Protein AF-A0A8J7ZB88-F1 (afdb_monomer_lite)

Foldseek 3Di:
DDDDQPDDLVVVVVVVCVVVVRDDDDPVVSVVVSVVVVVVVVVVVVLLVVLLVVVCVVVVHDDQDPVSVVVSVVVSD

Structure (mmCIF, N/CA/C/O backbone):
data_AF-A0A8J7ZB88-F1
#
_entry.id   AF-A0A8J7ZB88-F1
#
loop_
_atom_site.group_PDB
_atom_site.id
_atom_site.type_symbol
_atom_site.label_atom_id
_atom_site.label_alt_id
_atom_site.label_comp_id
_atom_site.label_asym_id
_atom_site.label_entity_id
_atom_site.label_seq_id
_atom_site.pdbx_PDB_ins_code
_atom_site.Cartn_x
_atom_site.Cartn_y
_atom_site.Cartn_z
_atom_site.occupancy
_atom_site.B_iso_or_equiv
_atom_site.auth_seq_id
_atom_site.auth_comp_id
_atom_site.auth_asym_id
_atom_site.auth_atom_id
_atom_site.pdbx_PDB_model_num
ATOM 1 N N . MET A 1 1 ? -10.479 -13.983 -6.787 1.00 43.19 1 MET A N 1
ATOM 2 C CA . MET A 1 1 ? -9.067 -13.698 -6.442 1.00 43.19 1 MET A CA 1
ATOM 3 C C . MET A 1 1 ? -8.839 -14.164 -5.011 1.00 43.19 1 MET A C 1
ATOM 5 O O . MET A 1 1 ? -9.798 -14.094 -4.247 1.00 43.19 1 MET A O 1
ATOM 9 N N . PRO A 1 2 ? -7.664 -14.702 -4.646 1.00 43.16 2 PRO A N 1
ATOM 10 C CA . PRO A 1 2 ? -7.392 -15.074 -3.260 1.00 43.16 2 PRO A CA 1
ATOM 11 C C . PRO A 1 2 ? -7.522 -13.836 -2.365 1.00 43.16 2 PRO A C 1
ATOM 13 O O . PRO A 1 2 ? -7.065 -12.759 -2.745 1.00 43.16 2 PRO A O 1
ATOM 16 N N . LYS A 1 3 ? -8.167 -13.985 -1.205 1.00 54.91 3 LYS A N 1
ATOM 17 C CA . LYS A 1 3 ? -8.213 -12.948 -0.171 1.00 54.91 3 LYS A CA 1
ATOM 18 C C . LYS A 1 3 ? -6.861 -12.979 0.543 1.00 54.91 3 LYS A C 1
ATOM 20 O O . LYS A 1 3 ? -6.635 -13.850 1.377 1.00 54.91 3 LYS A O 1
ATOM 25 N N . PHE A 1 4 ? -5.936 -12.126 0.123 1.00 61.38 4 PHE A N 1
ATOM 26 C CA . PHE A 1 4 ? -4.721 -11.873 0.887 1.00 61.38 4 PHE A CA 1
ATOM 27 C C . PHE A 1 4 ? -5.018 -10.723 1.840 1.00 61.38 4 PHE A C 1
ATOM 29 O O . PHE A 1 4 ? -5.437 -9.665 1.377 1.00 61.38 4 PHE A O 1
ATOM 36 N N . ASP A 1 5 ? -4.793 -10.932 3.136 1.00 79.00 5 ASP A N 1
ATOM 37 C CA . ASP A 1 5 ? -4.740 -9.827 4.089 1.00 79.00 5 ASP A CA 1
ATOM 38 C C . ASP A 1 5 ? -3.423 -9.084 3.818 1.00 79.00 5 ASP A C 1
ATOM 40 O O . ASP A 1 5 ? -2.338 -9.576 4.148 1.00 79.00 5 ASP A O 1
ATOM 44 N N . LEU A 1 6 ? -3.496 -7.949 3.117 1.00 84.81 6 LEU A N 1
ATOM 45 C CA . LEU A 1 6 ? -2.305 -7.195 2.695 1.00 84.81 6 LEU A CA 1
ATOM 46 C C . LEU A 1 6 ? -1.662 -6.455 3.871 1.00 84.81 6 LEU A C 1
ATOM 48 O O . LEU A 1 6 ? -0.479 -6.114 3.824 1.00 84.81 6 LEU A O 1
ATOM 52 N N . VAL A 1 7 ? -2.441 -6.198 4.922 1.00 85.19 7 VAL A N 1
ATOM 53 C CA . VAL A 1 7 ? -2.011 -5.449 6.099 1.00 85.19 7 VAL A CA 1
ATOM 54 C C . VAL A 1 7 ? -2.438 -6.130 7.393 1.00 85.19 7 VAL A C 1
ATOM 56 O O . VAL A 1 7 ? -3.535 -6.670 7.528 1.00 85.19 7 VAL A O 1
ATOM 59 N N . SER A 1 8 ? -1.578 -6.042 8.405 1.00 88.94 8 SER A N 1
ATOM 60 C CA . SER A 1 8 ? -1.912 -6.499 9.752 1.00 88.94 8 SER A CA 1
ATOM 61 C C . SER A 1 8 ? -2.853 -5.509 10.438 1.00 88.94 8 SER A C 1
ATOM 63 O O . SER A 1 8 ? -2.518 -4.341 10.634 1.00 88.94 8 SER A O 1
ATOM 65 N N . ARG A 1 9 ? -4.009 -6.005 10.887 1.00 90.31 9 ARG A N 1
ATOM 66 C CA . ARG A 1 9 ? -5.045 -5.202 11.561 1.00 90.31 9 ARG A CA 1
ATOM 67 C C . ARG A 1 9 ? -4.552 -4.509 12.832 1.00 90.31 9 ARG A C 1
ATOM 69 O O . ARG A 1 9 ? -4.868 -3.346 13.056 1.00 90.31 9 ARG A O 1
ATOM 76 N N . GLY A 1 10 ? -3.791 -5.231 13.659 1.00 90.44 10 GLY A N 1
ATOM 77 C CA . GLY A 1 10 ? -3.308 -4.756 14.961 1.00 90.44 10 GLY A CA 1
ATOM 78 C C . GLY A 1 10 ? -2.527 -3.441 14.862 1.00 90.44 10 GLY A C 1
ATOM 79 O O . GLY A 1 10 ? -3.009 -2.441 15.390 1.00 90.44 10 GLY A O 1
ATOM 80 N N . PRO A 1 11 ? -1.403 -3.408 14.121 1.00 92.88 11 PRO A N 1
ATOM 81 C CA . PRO A 1 11 ? -0.597 -2.200 13.960 1.00 92.88 11 PRO A CA 1
ATOM 82 C C . PRO A 1 11 ? -1.387 -0.990 13.450 1.00 92.88 11 PRO A C 1
ATOM 84 O O . PRO A 1 11 ? -1.244 0.097 13.994 1.00 92.88 11 PRO A O 1
ATOM 87 N N . ILE A 1 12 ? -2.263 -1.159 12.452 1.00 92.38 12 ILE A N 1
ATOM 88 C CA . ILE A 1 12 ? -3.065 -0.042 11.919 1.00 92.38 12 ILE A CA 1
ATOM 89 C C . ILE A 1 12 ? -3.968 0.553 13.003 1.00 92.38 12 ILE A C 1
ATOM 91 O O . ILE A 1 12 ? -4.033 1.770 13.168 1.00 92.38 12 ILE A O 1
ATOM 95 N N . LEU A 1 13 ? -4.665 -0.297 13.756 1.00 92.19 13 LEU A N 1
ATOM 96 C CA . LEU A 1 13 ? -5.564 0.159 14.813 1.00 92.19 13 LEU A CA 1
ATOM 97 C C . LEU A 1 13 ? -4.801 0.774 15.996 1.00 92.19 13 LEU A C 1
ATOM 99 O O . LEU A 1 13 ? -5.303 1.719 16.605 1.00 92.19 13 LEU A O 1
ATOM 103 N N . GLU A 1 14 ? -3.599 0.280 16.303 1.00 92.38 14 GLU A N 1
ATOM 104 C CA . GLU A 1 14 ? -2.693 0.887 17.286 1.00 92.38 14 GLU A CA 1
ATOM 105 C C . GLU A 1 14 ? -2.254 2.287 16.850 1.00 92.38 14 GLU A C 1
ATOM 107 O O . GLU A 1 14 ? -2.406 3.228 17.629 1.00 92.38 14 GLU A O 1
ATOM 112 N N . TYR A 1 15 ? -1.832 2.451 15.592 1.00 93.12 15 TYR A N 1
ATOM 113 C CA . TYR A 1 15 ? -1.501 3.758 15.022 1.00 93.12 15 TYR A CA 1
ATOM 114 C C . TYR A 1 15 ? -2.686 4.721 15.093 1.00 93.12 15 TYR A C 1
ATOM 116 O O . TYR A 1 15 ? -2.542 5.847 15.563 1.00 93.12 15 TYR A O 1
ATOM 124 N N . ILE A 1 16 ? -3.886 4.294 14.690 1.00 92.69 16 ILE A N 1
ATOM 125 C CA . ILE A 1 16 ? -5.069 5.158 14.788 1.00 92.69 16 ILE A CA 1
ATOM 126 C C . ILE A 1 16 ? -5.293 5.578 16.240 1.00 92.69 16 ILE A C 1
ATOM 128 O O . ILE A 1 16 ? -5.494 6.761 16.506 1.00 92.69 16 ILE A O 1
ATOM 132 N N . LYS A 1 17 ? -5.220 4.642 17.190 1.00 93.44 17 LYS A N 1
ATOM 133 C CA . LYS A 1 17 ? -5.412 4.926 18.614 1.00 93.44 17 LYS A CA 1
ATOM 134 C C . LYS A 1 17 ? -4.381 5.927 19.149 1.00 93.44 17 LYS A C 1
ATOM 136 O O . LYS A 1 17 ? -4.765 6.823 19.898 1.00 93.44 17 LYS A O 1
ATOM 141 N N . GLU A 1 18 ? -3.112 5.796 18.766 1.00 94.31 18 GLU A N 1
ATOM 142 C CA . GLU A 1 18 ? -2.029 6.706 19.161 1.00 94.31 18 GLU A CA 1
ATOM 143 C C . GLU A 1 18 ? -2.268 8.129 18.634 1.00 94.31 18 GLU A C 1
ATOM 145 O O . GLU A 1 18 ? -2.238 9.088 19.402 1.00 94.31 18 GLU A O 1
ATOM 150 N N . TYR A 1 19 ? -2.609 8.269 17.351 1.00 93.12 19 TYR A N 1
ATOM 151 C CA . TYR A 1 19 ? -2.774 9.574 16.696 1.00 93.12 19 TYR A CA 1
ATOM 152 C C . TYR A 1 19 ? -4.092 10.285 17.026 1.00 93.12 19 TYR A C 1
ATOM 154 O O . TYR A 1 19 ? -4.241 11.480 16.772 1.00 93.12 19 TYR A O 1
ATOM 162 N N . THR A 1 20 ? -5.060 9.568 17.592 1.00 92.44 20 THR A N 1
ATOM 163 C CA . THR A 1 20 ? -6.389 10.100 17.929 1.00 92.44 20 THR A CA 1
ATOM 164 C C . THR A 1 20 ? -6.624 10.221 19.437 1.00 92.44 20 THR A C 1
ATOM 166 O O . THR A 1 20 ? -7.762 10.406 19.865 1.00 92.44 20 THR A O 1
ATOM 169 N N . ASN A 1 21 ? -5.565 10.130 20.254 1.00 89.62 21 ASN A N 1
ATOM 170 C CA . ASN A 1 21 ? -5.634 10.177 21.721 1.00 89.62 21 ASN A CA 1
ATOM 171 C C . ASN A 1 21 ? -6.598 9.136 22.323 1.00 89.62 21 ASN A C 1
ATOM 173 O O . ASN A 1 21 ? -7.325 9.417 23.277 1.00 89.62 21 ASN A O 1
ATOM 177 N N . GLY A 1 22 ? -6.601 7.916 21.783 1.00 88.62 22 GLY A N 1
ATOM 178 C CA . GLY A 1 22 ? -7.383 6.811 22.333 1.00 88.62 22 GLY A CA 1
ATOM 179 C C . GLY A 1 22 ? -8.788 6.645 21.754 1.00 88.62 22 GLY A C 1
ATOM 180 O O . GLY A 1 22 ? -9.626 6.045 22.430 1.00 88.62 22 GLY A O 1
ATOM 181 N N . LEU A 1 23 ? -9.062 7.135 20.536 1.00 90.25 23 LEU A N 1
ATOM 182 C CA . LEU A 1 23 ? -10.353 6.937 19.865 1.00 90.25 23 LEU A CA 1
ATOM 183 C C . LEU A 1 23 ? -10.757 5.460 19.884 1.00 90.25 23 LEU A C 1
ATOM 185 O O . LEU A 1 23 ? -10.014 4.582 19.439 1.00 90.25 23 LEU A O 1
ATOM 189 N N . ASN A 1 24 ? -11.963 5.189 20.378 1.00 88.75 24 ASN A N 1
ATOM 190 C CA . ASN A 1 24 ? -12.522 3.849 20.354 1.00 88.75 24 ASN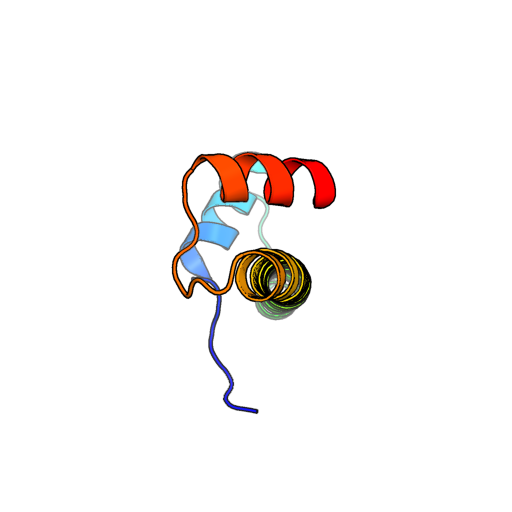 A CA 1
ATOM 191 C C . ASN A 1 24 ? -13.350 3.663 19.079 1.00 88.75 24 ASN A C 1
ATOM 193 O O . ASN A 1 24 ? -14.372 4.320 18.895 1.00 88.75 24 ASN A O 1
ATOM 197 N N . ILE A 1 25 ? -12.901 2.770 18.201 1.00 90.94 25 ILE A N 1
ATOM 198 C CA . ILE A 1 25 ? -13.578 2.455 16.940 1.00 90.94 25 ILE A CA 1
ATOM 199 C C . ILE A 1 25 ? -14.502 1.253 17.161 1.00 90.94 25 ILE A C 1
ATOM 201 O O . ILE A 1 25 ? -14.090 0.243 17.740 1.00 90.94 25 ILE A O 1
ATOM 205 N N . ALA A 1 26 ? -15.742 1.347 16.683 1.00 93.75 26 ALA A N 1
ATOM 206 C CA . ALA A 1 26 ? -16.690 0.237 16.709 1.00 93.75 26 ALA A CA 1
ATOM 207 C C . ALA A 1 26 ? -16.166 -0.963 15.893 1.00 93.75 26 ALA A C 1
ATOM 209 O O . ALA A 1 26 ? -15.475 -0.790 14.890 1.00 93.75 26 ALA A O 1
ATOM 210 N N . ASN A 1 27 ? -16.440 -2.194 16.335 1.00 88.69 27 ASN A N 1
ATOM 211 C CA . ASN A 1 27 ? -15.824 -3.385 15.732 1.00 88.69 27 ASN A CA 1
ATOM 212 C C . ASN A 1 27 ? -16.189 -3.574 14.250 1.00 88.69 27 ASN A C 1
ATOM 214 O O . ASN A 1 27 ? -15.334 -3.974 13.470 1.00 88.69 27 ASN A O 1
ATOM 218 N N . ASP A 1 28 ? -17.412 -3.224 13.863 1.00 89.69 28 ASP A N 1
ATOM 219 C CA . ASP A 1 28 ? -17.904 -3.228 12.482 1.00 89.69 28 ASP A CA 1
ATOM 220 C C . ASP A 1 28 ? -17.215 -2.181 11.589 1.00 89.69 28 ASP A C 1
ATOM 222 O O . ASP A 1 28 ? -17.026 -2.411 10.393 1.00 89.69 28 ASP A O 1
ATOM 226 N N . LEU A 1 29 ? -16.790 -1.050 12.161 1.00 93.94 29 LEU A N 1
ATOM 227 C CA . LEU A 1 29 ? -16.015 -0.031 11.449 1.00 93.94 29 LEU A CA 1
ATOM 228 C C . LEU A 1 29 ? -14.537 -0.399 11.323 1.00 93.94 29 LEU A C 1
ATOM 230 O O . LEU A 1 29 ? -13.906 -0.008 10.346 1.00 93.94 29 LEU A O 1
ATOM 234 N N . LYS A 1 30 ? -13.973 -1.165 12.267 1.00 91.81 30 LYS A N 1
ATOM 235 C CA . LYS A 1 30 ? -12.579 -1.632 12.165 1.00 91.81 30 LYS A CA 1
ATOM 236 C C . LYS A 1 30 ? -12.368 -2.432 10.886 1.00 91.81 30 LYS A C 1
ATOM 238 O O . LYS A 1 30 ? -11.411 -2.165 10.171 1.00 91.81 30 LYS A O 1
ATOM 243 N N . ASP A 1 31 ? -13.269 -3.364 10.579 1.00 90.38 31 ASP A N 1
ATOM 244 C CA . ASP A 1 31 ? -13.173 -4.171 9.359 1.00 90.38 31 ASP A CA 1
ATOM 245 C C . ASP A 1 31 ? -13.276 -3.306 8.091 1.00 90.38 31 ASP A C 1
ATOM 247 O O . ASP A 1 31 ? -12.489 -3.493 7.167 1.00 90.38 31 ASP A O 1
ATOM 251 N N . GLN A 1 32 ? -14.170 -2.310 8.071 1.00 92.50 32 GLN A N 1
ATOM 252 C CA . GLN A 1 32 ? -14.316 -1.382 6.939 1.00 92.50 32 GLN A CA 1
ATOM 253 C C . GLN A 1 32 ? -13.084 -0.489 6.744 1.00 92.50 32 GLN A C 1
ATOM 255 O O . GLN A 1 32 ? -12.649 -0.270 5.617 1.00 92.50 32 GLN A O 1
ATOM 260 N N . ILE A 1 33 ? -12.494 0.006 7.834 1.00 93.00 33 ILE A N 1
ATOM 261 C CA . ILE A 1 33 ? -11.269 0.814 7.797 1.00 93.00 33 ILE A CA 1
ATOM 262 C C . ILE A 1 33 ? -10.106 -0.006 7.237 1.00 93.00 33 ILE A C 1
ATOM 264 O 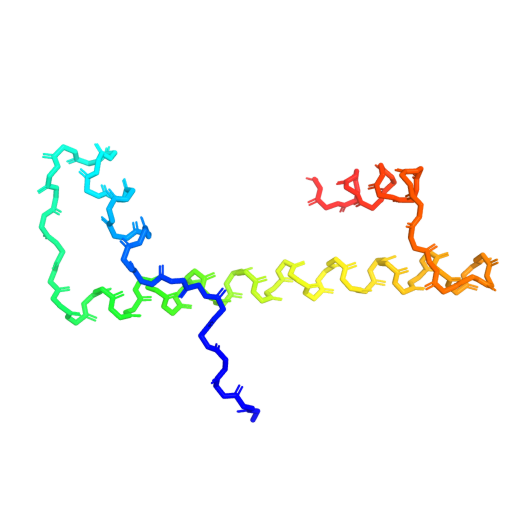O . ILE A 1 33 ? -9.361 0.482 6.390 1.00 93.00 33 ILE A O 1
ATOM 268 N N . ILE A 1 34 ? -9.952 -1.251 7.695 1.00 92.19 34 ILE A N 1
ATOM 269 C CA . ILE A 1 34 ? -8.909 -2.145 7.187 1.00 92.19 34 ILE A CA 1
ATOM 270 C C . ILE A 1 34 ? -9.123 -2.417 5.702 1.00 92.19 34 ILE A C 1
ATOM 272 O O . ILE A 1 34 ? -8.187 -2.241 4.930 1.00 92.19 34 ILE A O 1
ATOM 276 N N . GLN A 1 35 ? -10.350 -2.752 5.299 1.00 91.69 35 GLN A N 1
ATOM 277 C CA . GLN A 1 35 ? -10.672 -2.980 3.894 1.00 91.69 35 GLN A CA 1
ATOM 278 C C . GLN A 1 35 ? -10.331 -1.757 3.030 1.00 91.69 35 GLN A C 1
ATOM 280 O O . GLN A 1 35 ? -9.704 -1.902 1.985 1.00 91.69 35 GLN A O 1
ATOM 285 N N . TYR A 1 36 ? -10.673 -0.548 3.482 1.00 93.44 36 TYR A N 1
ATOM 286 C CA . TYR A 1 36 ? -10.321 0.684 2.777 1.00 93.44 36 TYR A CA 1
ATOM 287 C C . TYR A 1 36 ? -8.802 0.837 2.585 1.00 93.44 36 TYR A C 1
ATOM 289 O O . TYR A 1 36 ? -8.341 1.179 1.494 1.00 93.44 36 TYR A O 1
ATOM 297 N N . PHE A 1 37 ? -8.002 0.568 3.622 1.00 93.81 37 PHE A N 1
ATOM 298 C CA . PHE A 1 37 ? -6.544 0.629 3.504 1.00 93.81 37 PHE A CA 1
ATOM 299 C C . PHE A 1 37 ? -5.981 -0.448 2.577 1.00 93.81 37 PHE A C 1
ATOM 301 O O . PHE A 1 37 ? -5.040 -0.168 1.838 1.00 93.81 37 PHE A O 1
ATOM 308 N N . GLU A 1 38 ? -6.550 -1.653 2.582 1.00 93.19 38 GLU A N 1
ATOM 309 C CA . GLU A 1 38 ? -6.161 -2.724 1.662 1.00 93.19 38 GLU A CA 1
ATOM 310 C C . GLU A 1 38 ? -6.461 -2.363 0.208 1.00 93.19 38 GLU A C 1
ATOM 312 O O . GLU A 1 38 ? -5.606 -2.558 -0.6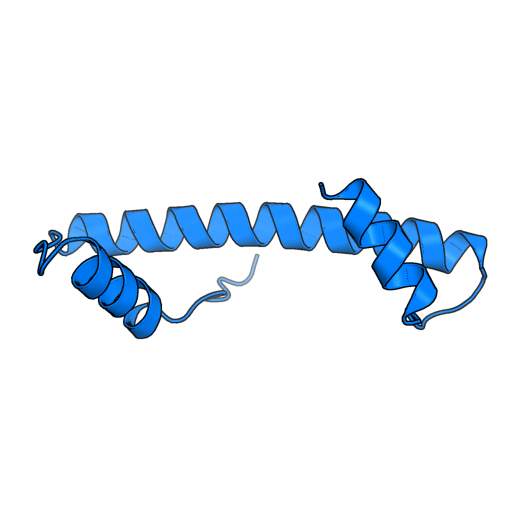54 1.00 93.19 38 GLU A O 1
ATOM 317 N N . GLU A 1 39 ? -7.632 -1.786 -0.064 1.00 93.31 39 GLU A N 1
ATOM 318 C CA . GLU A 1 39 ? -8.010 -1.308 -1.396 1.00 93.31 39 GLU A CA 1
ATOM 319 C C . GLU A 1 39 ? -7.033 -0.232 -1.887 1.00 93.31 39 GLU A C 1
ATOM 321 O O . GLU A 1 39 ? -6.504 -0.332 -2.995 1.00 93.31 39 GLU A O 1
ATOM 326 N N . LYS A 1 40 ? -6.706 0.749 -1.037 1.00 94.56 40 LYS A N 1
ATOM 327 C CA . LYS A 1 40 ? -5.734 1.801 -1.373 1.00 94.56 40 LYS A CA 1
ATOM 328 C C . LYS A 1 40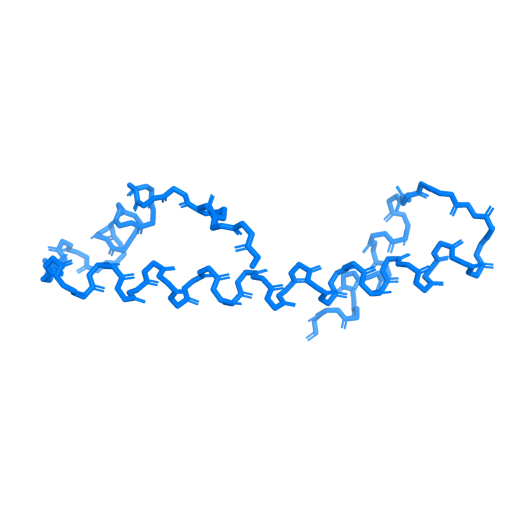 ? -4.321 1.260 -1.571 1.00 94.56 40 LYS A C 1
ATOM 330 O O . LYS A 1 40 ? -3.635 1.667 -2.504 1.00 94.56 40 LYS A O 1
ATOM 335 N N . LEU A 1 41 ? -3.883 0.327 -0.731 1.00 94.44 41 LEU A N 1
ATOM 336 C CA . LEU A 1 41 ? -2.578 -0.308 -0.885 1.00 94.44 41 LEU A CA 1
ATOM 337 C C . LEU A 1 41 ? -2.506 -1.125 -2.180 1.00 94.44 41 LEU A C 1
ATOM 339 O O . LEU A 1 41 ? -1.482 -1.100 -2.856 1.00 94.44 41 LEU A O 1
ATOM 343 N N . LEU A 1 42 ? -3.582 -1.819 -2.550 1.00 94.00 42 LEU A N 1
ATOM 344 C CA . LEU A 1 42 ? -3.642 -2.582 -3.791 1.00 94.00 42 LEU A CA 1
ATOM 345 C C . LEU A 1 42 ? -3.575 -1.672 -5.025 1.00 94.00 42 LEU A C 1
ATOM 347 O O . LEU A 1 42 ? -2.856 -1.991 -5.971 1.00 94.00 42 LEU A O 1
ATOM 351 N N . GLU A 1 43 ? -4.281 -0.537 -5.011 1.00 94.50 43 GLU A N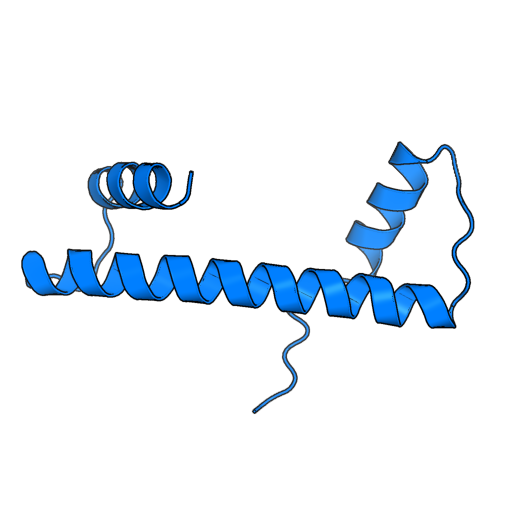 1
ATOM 352 C CA . GLU A 1 43 ? -4.164 0.492 -6.053 1.00 94.50 43 GLU A CA 1
ATOM 353 C C . GLU A 1 43 ? -2.703 0.948 -6.216 1.00 94.50 43 GLU A C 1
ATOM 355 O O . GLU A 1 43 ? -2.182 0.960 -7.333 1.00 94.50 43 GLU A O 1
ATOM 360 N N . GLU A 1 44 ? -2.011 1.246 -5.114 1.00 95.12 44 GLU A N 1
ATOM 361 C CA . GLU A 1 44 ? -0.608 1.679 -5.142 1.00 95.12 44 GLU A CA 1
ATOM 362 C C . GLU A 1 44 ? 0.359 0.572 -5.588 1.00 95.12 44 GLU A C 1
ATOM 364 O O . GLU A 1 44 ? 1.272 0.834 -6.374 1.00 95.12 44 GLU A O 1
ATOM 369 N N . ILE A 1 45 ? 0.146 -0.676 -5.155 1.00 95.25 45 ILE A N 1
ATOM 370 C CA . ILE A 1 45 ? 0.926 -1.834 -5.619 1.00 95.25 45 ILE A CA 1
ATOM 371 C C . ILE A 1 45 ? 0.778 -1.996 -7.133 1.00 95.25 45 ILE A C 1
ATOM 373 O O . ILE A 1 45 ? 1.784 -2.165 -7.818 1.00 95.25 45 ILE A O 1
ATOM 377 N N . ASN A 1 46 ? -0.443 -1.899 -7.664 1.00 95.56 46 ASN A N 1
ATOM 378 C CA . ASN A 1 46 ? -0.683 -2.012 -9.103 1.00 95.56 46 ASN A CA 1
ATOM 379 C C . ASN A 1 46 ? 0.029 -0.894 -9.874 1.00 95.56 46 ASN A C 1
ATOM 381 O O . ASN A 1 46 ? 0.770 -1.184 -10.809 1.00 95.56 46 ASN A O 1
ATOM 385 N N . ARG A 1 47 ? -0.091 0.366 -9.426 1.00 96.75 47 ARG A N 1
ATOM 386 C CA . ARG A 1 47 ? 0.631 1.502 -10.030 1.00 96.75 47 ARG A CA 1
ATOM 387 C C . ARG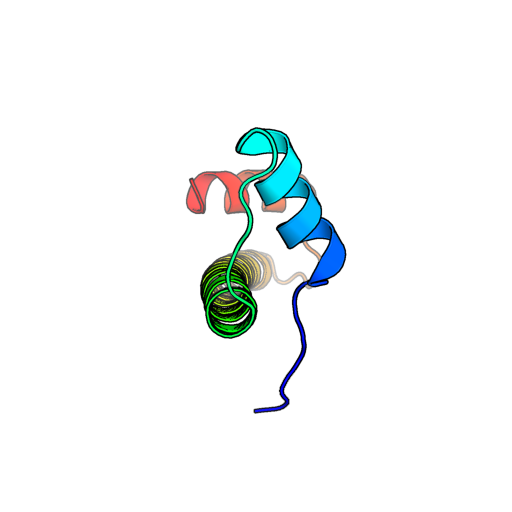 A 1 47 ? 2.146 1.283 -10.027 1.00 96.75 47 ARG A C 1
ATOM 389 O O . ARG A 1 47 ? 2.814 1.552 -11.025 1.00 96.75 47 ARG A O 1
ATOM 396 N N . PHE A 1 48 ? 2.697 0.794 -8.915 1.00 96.12 48 PHE A N 1
ATOM 397 C CA . PHE A 1 48 ? 4.116 0.461 -8.814 1.00 96.12 48 PHE A CA 1
ATOM 398 C C . PHE A 1 48 ? 4.509 -0.658 -9.787 1.00 96.12 48 PHE A C 1
ATOM 400 O O . PHE A 1 48 ? 5.534 -0.538 -10.463 1.00 96.12 48 PHE A O 1
ATOM 407 N N . CYS A 1 49 ? 3.719 -1.730 -9.863 1.00 95.06 49 CYS A N 1
ATOM 408 C CA . CYS A 1 49 ? 3.973 -2.866 -10.743 1.00 95.06 49 CYS A CA 1
ATOM 409 C C . CYS A 1 49 ? 3.943 -2.462 -12.220 1.00 95.06 49 CYS A C 1
ATOM 411 O O . CYS A 1 49 ? 4.874 -2.813 -12.942 1.00 95.06 49 CYS A O 1
ATOM 413 N N . ASP A 1 50 ? 2.950 -1.678 -12.643 1.00 95.81 50 ASP A N 1
ATOM 414 C CA . ASP A 1 50 ? 2.815 -1.208 -14.025 1.00 95.81 50 ASP A CA 1
ATOM 415 C C . ASP A 1 50 ? 4.029 -0.366 -14.445 1.00 95.81 50 ASP A C 1
ATOM 417 O O . ASP A 1 50 ? 4.699 -0.668 -15.434 1.00 95.81 50 ASP A O 1
ATOM 421 N N . LEU A 1 51 ? 4.399 0.633 -13.634 1.00 95.75 51 LEU A N 1
ATOM 422 C CA . LEU A 1 51 ? 5.575 1.472 -13.897 1.00 95.75 51 LEU A CA 1
ATOM 423 C C . LEU A 1 51 ? 6.880 0.671 -13.879 1.00 95.75 51 LEU A C 1
ATOM 425 O O . LEU A 1 51 ? 7.789 0.926 -14.671 1.00 95.75 51 LEU A O 1
ATOM 429 N N . SER A 1 52 ? 6.993 -0.291 -12.964 1.00 94.94 52 SER A N 1
ATOM 430 C CA . SER A 1 52 ? 8.160 -1.166 -12.888 1.00 94.94 52 SER A CA 1
ATOM 431 C C . SER A 1 52 ? 8.299 -2.008 -14.150 1.00 94.94 52 SER A C 1
ATOM 433 O O . SER A 1 52 ? 9.401 -2.092 -14.691 1.00 94.94 52 SER A O 1
ATOM 435 N N . GLN A 1 53 ? 7.188 -2.569 -14.636 1.00 93.81 53 GLN A N 1
ATOM 436 C CA . GLN A 1 53 ? 7.141 -3.379 -15.846 1.00 93.81 53 GLN A CA 1
ATOM 437 C C . GLN A 1 53 ? 7.578 -2.559 -17.066 1.00 93.81 53 GLN A C 1
ATOM 439 O O . GLN A 1 53 ? 8.504 -2.972 -17.768 1.00 93.81 53 GLN A O 1
ATOM 444 N N . GLU A 1 54 ? 7.019 -1.355 -17.243 1.00 92.94 54 GLU A N 1
ATOM 445 C CA . GLU A 1 54 ? 7.413 -0.417 -18.305 1.00 92.94 54 GLU A CA 1
ATOM 446 C C . GLU A 1 54 ? 8.924 -0.145 -18.305 1.00 92.94 54 GLU A C 1
ATOM 448 O O . GLU A 1 54 ? 9.589 -0.221 -19.342 1.00 92.94 54 GLU A O 1
ATOM 453 N N . VAL A 1 55 ? 9.497 0.152 -17.133 1.00 93.31 55 VAL A N 1
ATOM 454 C CA . VAL A 1 55 ? 10.931 0.441 -17.008 1.00 93.31 55 VAL A CA 1
ATOM 455 C C . VAL A 1 55 ? 11.775 -0.791 -17.335 1.00 93.31 55 VAL A C 1
ATOM 457 O O . VAL A 1 55 ? 12.783 -0.676 -18.039 1.00 93.31 55 VAL A O 1
ATOM 460 N N . THR A 1 56 ? 11.387 -1.969 -16.846 1.00 94.12 56 THR A N 1
ATOM 461 C CA . THR A 1 56 ? 12.129 -3.211 -17.088 1.00 94.12 56 THR A CA 1
ATOM 462 C C . THR A 1 56 ? 12.085 -3.654 -18.548 1.00 94.12 56 THR A C 1
ATOM 464 O O . THR A 1 56 ? 13.119 -4.077 -19.077 1.00 94.12 56 THR A O 1
ATOM 467 N N . ASP A 1 57 ? 10.946 -3.475 -19.221 1.00 92.25 57 ASP A N 1
ATOM 468 C CA . ASP A 1 57 ? 10.761 -3.830 -20.630 1.00 92.25 57 ASP A CA 1
ATOM 469 C C . ASP A 1 57 ? 11.604 -2.936 -21.545 1.00 92.25 57 ASP A C 1
ATOM 471 O O . ASP A 1 57 ? 12.284 -3.437 -22.442 1.00 92.25 57 ASP A O 1
ATOM 475 N N . LEU A 1 58 ? 11.670 -1.630 -21.259 1.00 90.88 58 LEU A N 1
ATOM 476 C CA . LEU A 1 58 ? 12.533 -0.693 -21.988 1.00 90.88 58 LEU A CA 1
ATOM 477 C C . LEU A 1 58 ? 14.029 -1.006 -21.831 1.00 90.88 58 LEU A C 1
ATOM 479 O O . LEU A 1 58 ? 14.817 -0.741 -22.739 1.00 90.88 58 LEU A O 1
ATOM 483 N N . GLN A 1 59 ? 14.440 -1.549 -20.682 1.00 89.88 59 GLN A N 1
ATOM 484 C CA . GLN A 1 59 ? 15.841 -1.883 -20.407 1.00 89.88 59 GLN A CA 1
ATOM 485 C C . GLN A 1 59 ? 16.225 -3.315 -20.811 1.00 89.88 59 GLN A C 1
ATOM 487 O O . GLN A 1 59 ? 17.417 -3.636 -20.802 1.00 89.88 59 GLN A O 1
ATOM 492 N N . GLY A 1 60 ? 15.252 -4.183 -21.108 1.00 91.25 60 GLY A N 1
ATOM 493 C CA . GLY A 1 60 ? 15.472 -5.613 -21.346 1.00 91.25 60 GLY A CA 1
ATOM 494 C C . GLY A 1 60 ? 16.010 -6.367 -20.121 1.00 91.25 60 GLY A C 1
ATOM 495 O O . GLY A 1 60 ? 16.691 -7.383 -20.264 1.00 91.25 60 GLY A O 1
ATOM 496 N N . LYS A 1 61 ? 15.758 -5.861 -18.907 1.00 90.44 61 LYS A N 1
ATOM 497 C CA . LYS A 1 61 ? 16.243 -6.428 -17.635 1.00 90.44 61 LYS A CA 1
ATOM 498 C C . LYS A 1 61 ? 15.068 -6.874 -16.777 1.00 90.44 61 LYS A C 1
ATOM 500 O O . LYS A 1 61 ? 13.984 -6.344 -16.918 1.00 90.44 61 LYS A O 1
ATOM 505 N N . ARG A 1 62 ? 15.282 -7.799 -15.835 1.00 90.44 62 ARG A N 1
ATOM 506 C CA . ARG A 1 62 ? 14.241 -8.266 -14.888 1.00 90.44 62 ARG A CA 1
ATOM 507 C C . ARG A 1 62 ? 14.516 -7.892 -13.429 1.00 90.44 62 ARG A C 1
ATOM 509 O O . ARG A 1 62 ? 14.053 -8.557 -12.510 1.00 90.44 62 ARG A O 1
ATOM 516 N N . THR A 1 63 ? 15.322 -6.860 -13.204 1.00 93.00 63 THR A N 1
ATOM 517 C CA . THR A 1 63 ? 15.714 -6.423 -11.860 1.00 93.00 63 THR A CA 1
ATOM 518 C C . THR A 1 63 ? 15.644 -4.909 -11.788 1.00 93.00 63 THR A C 1
ATOM 520 O O . THR A 1 63 ? 16.295 -4.237 -12.586 1.00 93.00 63 THR A O 1
ATOM 523 N N . ILE A 1 64 ? 14.884 -4.394 -10.822 1.00 92.25 64 ILE A N 1
ATOM 524 C CA . ILE A 1 64 ? 14.791 -2.963 -10.520 1.00 92.25 64 ILE A CA 1
ATOM 525 C C . ILE A 1 64 ? 16.048 -2.553 -9.753 1.00 92.25 64 ILE A C 1
ATOM 527 O O . ILE A 1 64 ? 16.365 -3.131 -8.712 1.00 92.25 64 ILE A O 1
ATOM 531 N N . GLN A 1 65 ? 16.776 -1.564 -10.263 1.00 93.06 65 GLN A N 1
ATOM 532 C CA . GLN A 1 65 ? 17.928 -0.974 -9.586 1.00 93.06 65 GLN A CA 1
ATOM 533 C C . GLN A 1 65 ? 17.522 0.307 -8.844 1.00 93.06 65 GLN A C 1
ATOM 535 O O . GLN A 1 65 ? 16.474 0.894 -9.103 1.00 93.06 65 GLN A O 1
ATOM 540 N N . GLU A 1 66 ? 18.381 0.808 -7.952 1.00 94.38 66 GLU A N 1
ATOM 541 C CA . GLU A 1 66 ? 18.106 2.029 -7.174 1.00 94.38 66 GLU A CA 1
ATOM 542 C C . GLU A 1 66 ? 17.757 3.241 -8.062 1.00 94.38 66 GLU A C 1
ATOM 544 O O . GLU A 1 66 ? 16.875 4.036 -7.738 1.00 94.38 66 GLU A O 1
ATOM 549 N N . ARG A 1 67 ? 18.423 3.371 -9.217 1.00 93.06 67 ARG A N 1
ATOM 550 C CA . ARG A 1 67 ? 18.135 4.428 -10.200 1.00 93.06 67 ARG A CA 1
ATOM 551 C C . ARG A 1 67 ? 16.721 4.318 -10.785 1.00 93.06 67 ARG A C 1
ATOM 553 O O . ARG A 1 67 ? 16.087 5.340 -11.025 1.00 93.06 67 ARG A O 1
ATOM 560 N N . ASP A 1 68 ? 16.240 3.092 -10.982 1.00 93.19 68 ASP A N 1
ATOM 561 C CA . ASP A 1 68 ? 14.925 2.808 -11.551 1.00 93.19 68 ASP A CA 1
ATOM 562 C C . ASP A 1 68 ? 13.854 3.118 -10.504 1.00 93.19 68 ASP A C 1
ATOM 564 O O . ASP A 1 68 ? 12.884 3.807 -10.800 1.00 93.19 68 ASP A O 1
ATOM 568 N N . TRP A 1 69 ? 14.099 2.741 -9.244 1.00 94.31 69 TRP A N 1
ATOM 569 C CA . TRP A 1 69 ? 13.253 3.136 -8.119 1.00 94.31 69 TRP A CA 1
ATOM 570 C C . TRP A 1 69 ? 13.117 4.658 -7.993 1.00 94.31 69 TRP A C 1
ATOM 572 O O . TRP A 1 69 ? 12.004 5.160 -7.868 1.00 94.31 69 TRP A O 1
ATOM 582 N N . LYS A 1 70 ? 14.220 5.417 -8.079 1.00 94.81 70 LYS A N 1
ATOM 583 C CA . LYS A 1 70 ? 14.171 6.894 -8.040 1.00 94.81 70 LYS A CA 1
ATOM 584 C C . LYS A 1 70 ? 13.281 7.468 -9.146 1.00 94.81 70 LYS A C 1
ATOM 586 O O . LYS A 1 70 ? 12.564 8.438 -8.909 1.00 94.81 70 LYS A O 1
ATOM 591 N N . PHE A 1 71 ? 13.313 6.871 -10.337 1.00 93.44 71 PHE A N 1
ATOM 592 C CA . PHE A 1 71 ? 12.458 7.270 -11.452 1.00 93.44 71 PHE A CA 1
ATOM 593 C C . PHE A 1 71 ? 10.986 6.905 -11.219 1.00 93.44 71 PHE A C 1
ATOM 595 O O . PHE A 1 71 ? 10.121 7.763 -11.378 1.00 93.44 71 PHE A O 1
ATOM 602 N N . ILE A 1 72 ? 10.708 5.663 -10.810 1.00 94.94 72 ILE A N 1
ATOM 603 C CA . ILE A 1 72 ? 9.356 5.163 -10.519 1.00 94.94 72 ILE A CA 1
ATOM 604 C C . ILE A 1 72 ? 8.711 5.993 -9.409 1.00 94.94 72 ILE A C 1
ATOM 606 O O . ILE A 1 72 ? 7.590 6.463 -9.563 1.00 94.94 72 ILE A O 1
ATOM 610 N N . ARG A 1 73 ? 9.440 6.265 -8.324 1.00 95.06 73 ARG A N 1
ATOM 611 C CA . ARG A 1 73 ? 8.952 7.085 -7.214 1.00 95.06 73 ARG A CA 1
ATOM 612 C C . ARG A 1 73 ? 8.522 8.480 -7.671 1.00 95.06 73 ARG A C 1
ATOM 614 O O . ARG A 1 73 ? 7.435 8.914 -7.319 1.00 95.06 73 ARG A O 1
ATOM 621 N N . LYS A 1 74 ? 9.322 9.145 -8.510 1.00 95.19 74 LYS A N 1
ATOM 622 C CA . LYS A 1 74 ? 8.980 10.467 -9.065 1.00 95.19 74 LYS A CA 1
ATOM 623 C C . LYS A 1 74 ? 7.697 10.452 -9.914 1.00 95.19 74 LYS A C 1
ATOM 625 O O . LYS A 1 74 ? 7.102 11.498 -10.124 1.00 95.19 74 LYS A O 1
ATOM 630 N N . ARG A 1 75 ? 7.305 9.294 -10.456 1.00 93.75 75 ARG A N 1
ATOM 631 C CA . ARG A 1 75 ? 6.063 9.111 -11.229 1.00 93.75 75 ARG A CA 1
ATOM 632 C C . ARG A 1 75 ? 4.852 8.787 -10.346 1.00 93.75 75 ARG A C 1
ATOM 634 O O . ARG A 1 75 ? 3.726 8.888 -10.826 1.00 93.75 75 ARG A O 1
ATOM 641 N N . LEU A 1 76 ? 5.083 8.318 -9.120 1.00 92.31 76 LEU A N 1
ATOM 642 C CA . LEU A 1 76 ? 4.031 7.992 -8.156 1.00 92.31 76 LEU A CA 1
ATOM 643 C C . LEU A 1 76 ? 3.588 9.216 -7.338 1.00 92.31 76 LEU A C 1
ATOM 645 O O . LEU A 1 76 ? 2.423 9.253 -6.942 1.00 92.31 76 LEU A O 1
ATOM 649 N N . GLU A 1 77 ? 4.502 10.174 -7.128 1.00 91.06 77 GLU A N 1
ATOM 650 C CA . GLU A 1 77 ? 4.277 11.520 -6.555 1.00 91.06 77 GLU A CA 1
ATOM 651 C C . GLU A 1 77 ? 3.432 12.420 -7.475 1.00 91.06 77 GLU A C 1
ATOM 653 O O . GLU A 1 77 ? 2.547 13.121 -6.935 1.00 91.06 77 GLU A O 1
#

pLDDT: mean 90.27, std 9.83, range [43.16, 96.75]

Sequence (77 aa):
MPKFDLVSRGPILEYIKEYTNGLNIANDLKDQIIQYFEEKLLEEINRFCDLSQEVTDLQGKRTIQERDWKFIRKRLE

Secondary structure (DSSP, 8-state):
------S-HHHHHHHHHHHTTS----HHHHHHHHHHHHHHHHHHHHHHHHHHHHHHHHHT-SS--HHHHHHHHHHH-

Radius of gyration: 17.05 Å; chains: 1; bounding box: 36×27×44 Å